Protein AF-A0A9E1SNW6-F1 (afdb_monomer_lite)

Structure (mmCIF, N/CA/C/O backbone):
data_AF-A0A9E1SNW6-F1
#
_entry.id   AF-A0A9E1SNW6-F1
#
loop_
_atom_site.group_PDB
_atom_site.id
_atom_site.type_symbol
_atom_site.label_atom_id
_atom_site.label_alt_id
_atom_site.label_comp_id
_atom_site.label_asym_id
_atom_site.label_entity_id
_atom_site.label_seq_id
_atom_site.pdbx_PDB_ins_code
_atom_site.Cartn_x
_atom_site.Cartn_y
_atom_site.Cartn_z
_atom_site.occupancy
_atom_site.B_iso_or_equiv
_atom_site.auth_seq_id
_atom_site.auth_comp_id
_atom_site.auth_asym_id
_atom_site.auth_atom_id
_atom_site.pdbx_PDB_model_num
ATOM 1 N N . MET A 1 1 ? 4.998 -3.694 -29.262 1.00 38.53 1 MET A N 1
ATOM 2 C CA . MET A 1 1 ? 6.133 -3.452 -28.349 1.00 38.53 1 MET A CA 1
ATOM 3 C C . MET A 1 1 ? 5.975 -4.337 -27.125 1.00 38.53 1 MET A C 1
ATOM 5 O O . MET A 1 1 ? 4.938 -4.268 -26.482 1.00 38.53 1 MET A O 1
ATOM 9 N N . SER A 1 2 ? 6.962 -5.186 -26.840 1.00 41.88 2 SER A N 1
ATOM 10 C CA . SER A 1 2 ? 6.995 -6.036 -25.646 1.00 41.88 2 SER A CA 1
ATOM 11 C C . SER A 1 2 ? 7.228 -5.177 -24.400 1.00 41.88 2 SER A C 1
ATOM 13 O O . SER A 1 2 ? 8.266 -4.528 -24.282 1.00 41.88 2 SER A O 1
ATOM 15 N N . ASN A 1 3 ? 6.244 -5.149 -23.502 1.00 52.03 3 ASN A N 1
ATOM 16 C CA . ASN A 1 3 ? 6.270 -4.401 -22.247 1.00 52.03 3 ASN A CA 1
ATOM 17 C C . ASN A 1 3 ? 7.134 -5.179 -21.236 1.00 52.03 3 ASN A C 1
ATOM 19 O O . ASN A 1 3 ? 6.634 -6.035 -20.509 1.00 52.03 3 ASN A O 1
ATOM 23 N N . TYR A 1 4 ? 8.452 -4.972 -21.262 1.00 48.56 4 TYR A N 1
ATOM 24 C CA . TYR A 1 4 ? 9.344 -5.538 -20.249 1.00 48.56 4 TYR A CA 1
ATOM 25 C C . TYR A 1 4 ? 8.984 -4.948 -18.876 1.00 48.56 4 TYR A C 1
ATOM 27 O O . TYR A 1 4 ? 8.847 -3.728 -18.775 1.00 48.56 4 TYR A O 1
ATOM 35 N N . PRO A 1 5 ? 8.859 -5.764 -17.812 1.00 50.78 5 PRO A N 1
ATOM 36 C CA . PRO A 1 5 ? 8.698 -5.241 -16.466 1.00 50.78 5 PRO A CA 1
ATOM 37 C C . PRO A 1 5 ? 9.992 -4.515 -16.100 1.00 50.78 5 PRO A C 1
ATOM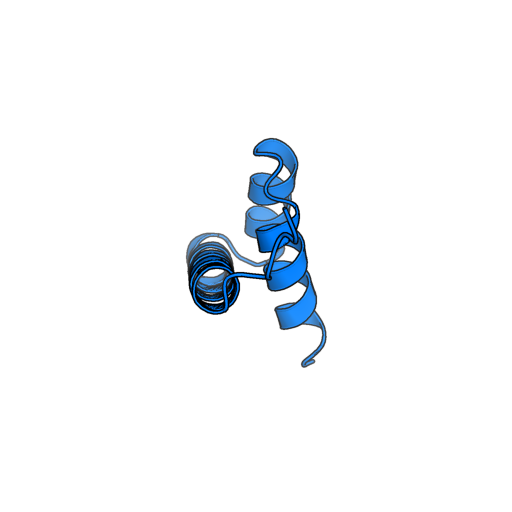 39 O O . PRO A 1 5 ? 11.054 -5.127 -15.953 1.00 50.78 5 PRO A O 1
ATOM 42 N N . VAL A 1 6 ? 9.918 -3.190 -16.021 1.00 58.16 6 VAL A N 1
ATOM 43 C CA . VAL A 1 6 ? 11.019 -2.336 -15.585 1.00 58.16 6 VAL A CA 1
ATOM 44 C C . VAL A 1 6 ? 11.374 -2.781 -14.168 1.00 58.16 6 VAL A C 1
ATOM 46 O O . VAL A 1 6 ? 10.626 -2.550 -13.226 1.00 58.16 6 VAL A O 1
ATOM 49 N N . LYS A 1 7 ? 12.498 -3.482 -13.997 1.00 53.69 7 LYS A N 1
ATOM 50 C CA . LYS A 1 7 ? 12.957 -3.979 -12.686 1.00 53.69 7 LYS A CA 1
ATOM 51 C C . LYS A 1 7 ? 12.967 -2.880 -11.606 1.00 53.69 7 LYS A C 1
ATOM 53 O O . LYS A 1 7 ? 12.686 -3.176 -10.451 1.00 53.69 7 LYS A O 1
ATOM 58 N N . GLY A 1 8 ? 13.211 -1.625 -11.995 1.00 56.31 8 GLY A N 1
ATOM 59 C CA . GLY A 1 8 ? 13.195 -0.464 -11.098 1.00 56.31 8 GLY A CA 1
ATOM 60 C C . GLY A 1 8 ? 11.806 -0.048 -10.600 1.00 56.31 8 GLY A C 1
ATOM 61 O O . GLY A 1 8 ? 11.688 0.459 -9.488 1.00 56.31 8 GLY A O 1
ATOM 62 N N . ASP A 1 9 ? 10.741 -0.320 -11.357 1.00 64.19 9 ASP A N 1
ATOM 63 C CA . ASP A 1 9 ? 9.369 -0.038 -10.926 1.00 64.19 9 ASP A CA 1
ATOM 64 C C . ASP A 1 9 ? 8.971 -0.909 -9.734 1.00 64.19 9 ASP A C 1
ATOM 66 O O . ASP A 1 9 ? 8.270 -0.458 -8.831 1.00 64.19 9 ASP A O 1
ATOM 70 N N . PHE A 1 10 ? 9.430 -2.161 -9.711 1.00 67.62 10 PHE A N 1
ATOM 71 C CA . PHE A 1 10 ? 9.073 -3.109 -8.660 1.00 67.62 10 PHE A CA 1
ATOM 72 C C . PHE A 1 10 ? 9.738 -2.764 -7.321 1.00 67.62 10 PHE A C 1
ATOM 74 O O . PHE A 1 10 ? 9.099 -2.850 -6.272 1.00 67.62 10 PHE A O 1
ATOM 81 N N . GLU A 1 11 ? 11.002 -2.331 -7.350 1.00 75.06 11 GLU A N 1
ATOM 82 C CA . GLU A 1 11 ? 11.715 -1.870 -6.152 1.00 75.06 11 GLU A CA 1
ATOM 83 C C . GLU A 1 11 ? 11.095 -0.582 -5.602 1.00 75.06 11 GLU A C 1
ATOM 85 O O . GLU A 1 11 ? 10.760 -0.528 -4.419 1.00 75.06 11 GLU A O 1
ATOM 90 N N . TYR A 1 12 ? 10.810 0.393 -6.470 1.00 79.62 12 TYR A N 1
ATOM 91 C CA . TYR A 1 12 ? 10.148 1.638 -6.078 1.00 79.62 12 TYR A CA 1
ATOM 92 C C . TYR A 1 12 ? 8.758 1.399 -5.464 1.00 79.62 12 TYR A C 1
ATOM 94 O O . TYR A 1 12 ? 8.436 1.932 -4.401 1.00 79.62 12 TYR A O 1
ATOM 102 N N . LYS A 1 13 ? 7.930 0.550 -6.087 1.00 80.56 13 LYS A N 1
ATOM 103 C CA . LYS A 1 13 ? 6.581 0.217 -5.587 1.00 80.56 13 LYS A CA 1
ATOM 104 C C . LYS A 1 13 ? 6.635 -0.515 -4.249 1.00 80.56 13 LYS A C 1
ATOM 106 O O . LYS A 1 13 ? 5.777 -0.297 -3.394 1.00 80.56 13 LYS A O 1
ATOM 111 N N . ARG A 1 14 ? 7.656 -1.346 -4.035 1.00 82.81 14 ARG A N 1
ATOM 112 C CA . ARG A 1 14 ? 7.888 -2.039 -2.764 1.00 82.81 14 ARG A CA 1
ATOM 113 C C . ARG A 1 14 ? 8.368 -1.089 -1.668 1.00 82.81 14 ARG A C 1
ATOM 115 O O . ARG A 1 14 ? 7.882 -1.189 -0.541 1.00 82.81 14 ARG A O 1
ATOM 122 N N . GLU A 1 15 ? 9.255 -0.149 -1.981 1.00 86.19 15 GLU A N 1
ATOM 123 C CA . GLU A 1 15 ? 9.635 0.911 -1.042 1.00 86.19 15 GLU A CA 1
ATOM 124 C C . GLU A 1 15 ? 8.437 1.788 -0.673 1.00 86.19 15 GLU A C 1
ATOM 126 O O . GLU A 1 15 ? 8.210 2.047 0.510 1.00 86.19 15 GLU A O 1
ATOM 131 N N . LEU A 1 16 ? 7.613 2.171 -1.652 1.00 84.50 16 LEU A N 1
ATOM 132 C CA . LEU A 1 16 ? 6.392 2.937 -1.415 1.00 84.50 16 LEU A CA 1
ATOM 133 C C . LEU A 1 16 ? 5.409 2.162 -0.524 1.00 84.50 16 LEU A C 1
ATOM 135 O O . LEU A 1 16 ? 4.907 2.710 0.457 1.00 84.50 16 LEU A O 1
ATOM 139 N N . ALA A 1 17 ? 5.192 0.873 -0.800 1.00 85.94 17 ALA A N 1
ATOM 140 C CA . ALA A 1 17 ? 4.393 -0.010 0.048 1.00 85.94 17 ALA A CA 1
ATOM 141 C C . ALA A 1 17 ? 4.934 -0.058 1.487 1.00 85.94 17 ALA A C 1
ATOM 143 O O . ALA A 1 17 ? 4.171 0.097 2.439 1.00 85.94 17 ALA A O 1
ATOM 144 N N . HIS A 1 18 ? 6.249 -0.206 1.663 1.00 86.69 18 HIS A N 1
ATOM 145 C CA . HIS A 1 18 ? 6.889 -0.192 2.980 1.00 86.69 18 HIS A CA 1
ATOM 146 C C . HIS A 1 18 ? 6.715 1.152 3.700 1.00 86.69 18 HIS A C 1
ATOM 148 O O . HIS A 1 18 ? 6.428 1.165 4.898 1.00 86.69 18 HIS A O 1
ATOM 154 N N . GLN A 1 19 ? 6.852 2.281 3.001 1.00 88.44 19 GLN A N 1
ATOM 155 C CA . GLN A 1 19 ? 6.637 3.609 3.582 1.00 88.44 19 GLN A CA 1
ATOM 156 C C . GLN A 1 19 ? 5.179 3.816 4.004 1.00 88.44 19 GLN A C 1
ATOM 158 O O . GLN A 1 19 ? 4.929 4.321 5.099 1.00 88.44 19 GLN A O 1
ATOM 163 N N . LEU A 1 20 ? 4.222 3.382 3.180 1.00 85.81 20 LEU A N 1
ATOM 164 C CA . LEU A 1 20 ? 2.795 3.437 3.497 1.00 85.81 20 LEU A CA 1
ATOM 165 C C . LEU A 1 20 ? 2.470 2.574 4.719 1.00 85.81 20 LEU A C 1
ATOM 167 O O . LEU A 1 20 ? 1.819 3.050 5.647 1.00 85.81 20 LEU A O 1
ATOM 171 N N . ILE A 1 21 ? 2.978 1.339 4.764 1.00 87.25 21 ILE 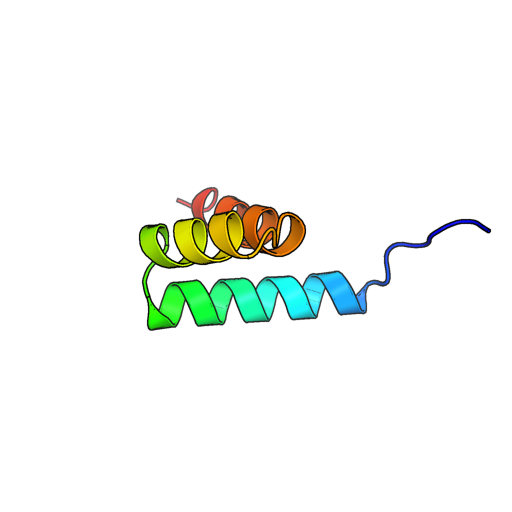A N 1
ATOM 172 C CA . ILE A 1 21 ? 2.802 0.437 5.909 1.00 87.25 21 ILE A CA 1
ATOM 173 C C . ILE A 1 21 ? 3.432 1.037 7.169 1.00 87.25 21 ILE A C 1
ATOM 175 O O . ILE A 1 21 ? 2.809 1.020 8.226 1.00 87.25 21 ILE A O 1
ATOM 179 N N . LYS A 1 22 ? 4.639 1.602 7.078 1.00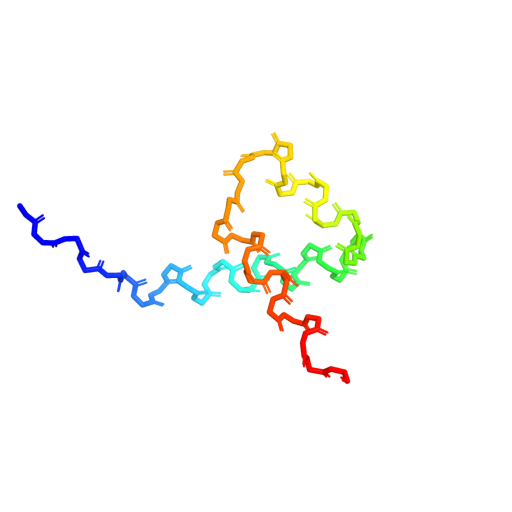 86.50 22 LYS A N 1
ATOM 180 C CA . LYS A 1 22 ? 5.324 2.217 8.224 1.00 86.50 22 LYS A CA 1
ATOM 181 C C . LYS A 1 22 ? 4.591 3.456 8.743 1.00 86.50 22 LYS A C 1
ATOM 183 O O . LYS A 1 22 ? 4.612 3.709 9.943 1.00 86.50 22 LYS A O 1
ATOM 188 N N . ARG A 1 23 ? 3.972 4.236 7.853 1.00 85.50 23 ARG A N 1
ATOM 189 C CA . ARG A 1 23 ? 3.316 5.505 8.199 1.00 85.50 23 ARG A CA 1
ATOM 190 C C . ARG A 1 23 ? 1.876 5.337 8.673 1.00 85.50 23 ARG A C 1
ATOM 192 O O . ARG A 1 23 ? 1.465 6.051 9.580 1.00 85.50 23 ARG A O 1
ATOM 199 N N . PHE A 1 24 ? 1.124 4.426 8.064 1.00 84.44 24 PHE A N 1
ATOM 200 C CA . PHE A 1 24 ? -0.315 4.280 8.299 1.00 84.44 24 PHE A CA 1
ATOM 201 C C . PHE A 1 24 ? -0.707 2.902 8.851 1.00 84.44 24 PHE A C 1
ATOM 203 O O . PHE A 1 24 ? -1.823 2.721 9.330 1.00 84.44 24 PHE A O 1
ATOM 210 N N . GLY A 1 25 ? 0.194 1.920 8.809 1.00 86.94 25 GLY A N 1
ATOM 211 C CA . GLY A 1 25 ? -0.119 0.520 9.080 1.00 86.94 25 GLY A CA 1
ATOM 212 C C . GLY A 1 25 ? -0.649 -0.209 7.842 1.00 86.94 25 GLY A C 1
ATOM 213 O O . GLY A 1 25 ? -1.108 0.398 6.874 1.00 86.94 25 GLY A O 1
ATOM 214 N N . VAL A 1 26 ? -0.596 -1.544 7.871 1.00 85.25 26 VAL A N 1
ATOM 215 C CA . VAL A 1 26 ? -0.943 -2.408 6.724 1.00 85.25 26 VAL A CA 1
ATOM 216 C C . VAL A 1 26 ? -2.375 -2.177 6.230 1.00 85.25 26 VAL A C 1
ATOM 218 O O . VAL A 1 26 ? -2.608 -2.098 5.026 1.00 85.25 26 VAL A O 1
ATOM 221 N N . THR A 1 27 ? -3.338 -2.038 7.143 1.00 87.62 27 THR A N 1
ATOM 222 C CA . THR A 1 27 ? -4.760 -1.882 6.796 1.00 87.62 27 THR A CA 1
ATOM 223 C C . THR A 1 27 ? -5.040 -0.561 6.080 1.00 87.62 27 THR A C 1
ATOM 225 O O . THR A 1 27 ? -5.684 -0.559 5.032 1.00 87.62 27 THR A O 1
ATOM 228 N N . ALA A 1 28 ? -4.514 0.549 6.602 1.00 87.56 28 ALA A N 1
ATOM 229 C CA . ALA A 1 28 ? -4.716 1.868 6.013 1.00 87.56 28 ALA A CA 1
ATOM 230 C C . ALA A 1 28 ? -3.929 2.030 4.705 1.00 87.56 28 ALA A C 1
ATOM 232 O O . ALA A 1 28 ? -4.479 2.525 3.726 1.00 87.56 28 ALA A O 1
ATOM 233 N N . ALA A 1 29 ? -2.695 1.511 4.635 1.00 88.50 29 ALA A N 1
ATOM 234 C CA . ALA A 1 29 ? -1.928 1.453 3.390 1.00 88.50 29 ALA A CA 1
ATOM 235 C C . ALA A 1 29 ? -2.708 0.733 2.279 1.00 88.50 29 ALA A C 1
ATOM 237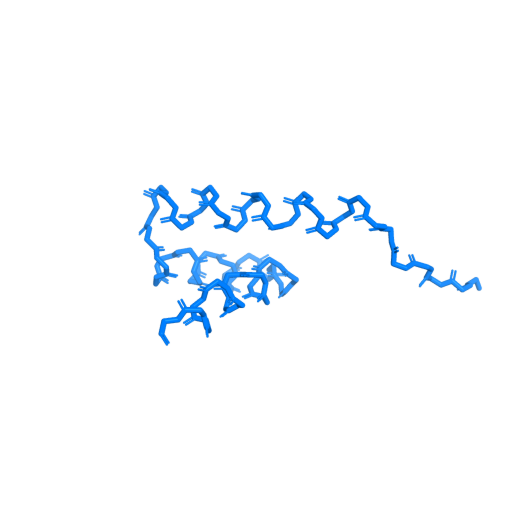 O O . ALA A 1 29 ? -2.754 1.203 1.142 1.00 88.50 29 ALA A O 1
ATOM 238 N N . ARG A 1 30 ? -3.373 -0.379 2.618 1.00 88.25 30 ARG A N 1
ATOM 239 C CA . ARG A 1 30 ? -4.220 -1.133 1.690 1.00 88.25 30 ARG A CA 1
ATOM 240 C C . ARG A 1 30 ? -5.404 -0.304 1.196 1.00 88.25 30 ARG A C 1
ATOM 242 O O . ARG A 1 30 ? -5.640 -0.278 -0.007 1.00 88.25 30 ARG A O 1
ATOM 249 N N . GLN A 1 31 ? -6.123 0.368 2.097 1.00 89.75 31 GLN A N 1
ATOM 250 C CA . GLN A 1 31 ? -7.249 1.230 1.722 1.00 89.75 31 GLN A CA 1
ATOM 251 C C . GLN A 1 31 ? -6.798 2.357 0.797 1.00 89.75 31 GLN A C 1
ATOM 253 O O . GLN A 1 31 ? -7.366 2.504 -0.279 1.00 89.75 31 GLN A O 1
ATOM 258 N N . THR A 1 32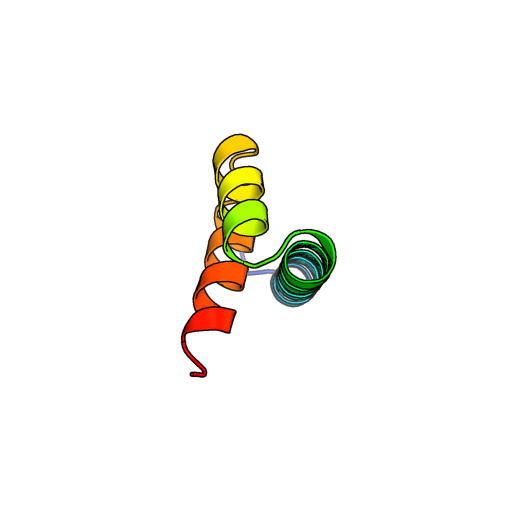 ? -5.713 3.056 1.135 1.00 87.25 32 THR A N 1
ATOM 259 C CA . THR A 1 32 ? -5.153 4.111 0.281 1.00 87.25 32 THR A CA 1
ATOM 260 C C . THR A 1 32 ? -4.787 3.581 -1.104 1.00 87.25 32 THR A C 1
ATOM 262 O O . THR A 1 32 ? -5.100 4.230 -2.100 1.00 87.25 32 THR A O 1
ATOM 265 N N . CYS A 1 33 ? -4.174 2.395 -1.201 1.00 88.81 33 CYS A N 1
ATOM 266 C CA . CYS A 1 33 ? -3.854 1.799 -2.500 1.00 88.81 33 CYS A CA 1
ATOM 267 C C . CYS A 1 33 ? -5.116 1.454 -3.307 1.00 88.81 33 CYS A C 1
ATOM 269 O O . CYS A 1 33 ? -5.131 1.670 -4.514 1.00 88.81 33 CYS A O 1
ATOM 271 N N . VAL A 1 34 ? -6.176 0.956 -2.661 1.00 88.31 34 VAL A N 1
ATOM 272 C CA . VAL A 1 34 ? -7.458 0.648 -3.322 1.00 88.31 34 VAL A CA 1
ATOM 273 C C . VAL A 1 34 ? -8.151 1.925 -3.806 1.00 88.31 34 VAL A C 1
ATOM 275 O O . VAL A 1 34 ? -8.590 1.979 -4.952 1.00 88.31 34 VAL A O 1
ATOM 278 N N . GLU A 1 35 ? -8.203 2.969 -2.978 1.00 90.69 35 GLU A N 1
ATOM 279 C CA . GLU A 1 35 ? -8.819 4.256 -3.335 1.00 90.69 35 GLU A CA 1
ATOM 280 C C . GLU A 1 35 ? -8.085 4.949 -4.490 1.00 90.69 35 GLU A C 1
ATOM 282 O O . GLU A 1 35 ? -8.719 5.503 -5.387 1.00 90.69 35 GLU A O 1
ATOM 287 N N . ASN A 1 36 ? -6.752 4.865 -4.512 1.00 85.94 36 ASN A N 1
ATOM 288 C CA . ASN A 1 36 ? -5.917 5.471 -5.552 1.00 85.94 36 ASN A CA 1
ATOM 289 C C . ASN A 1 36 ? -5.682 4.556 -6.768 1.00 85.94 36 ASN A C 1
ATOM 291 O O . ASN A 1 36 ? -4.983 4.957 -7.698 1.00 85.94 36 ASN A O 1
ATOM 295 N N . LYS A 1 37 ? -6.261 3.345 -6.788 1.00 85.12 37 LYS A N 1
ATOM 296 C CA . LYS A 1 37 ? -6.064 2.325 -7.840 1.00 85.12 37 LYS A CA 1
ATOM 297 C C . LYS A 1 37 ? -4.589 1.972 -8.077 1.00 85.12 37 LYS A C 1
ATOM 299 O O . LYS A 1 37 ? -4.140 1.788 -9.206 1.00 85.12 37 LYS A O 1
ATOM 304 N N . TRP A 1 38 ? -3.814 1.887 -7.001 1.00 87.56 38 TRP A N 1
ATOM 305 C CA . TRP A 1 38 ? -2.417 1.456 -7.030 1.00 87.56 38 TRP A CA 1
ATOM 306 C C . TRP A 1 38 ? -2.317 -0.067 -6.896 1.00 87.56 38 TRP A C 1
ATOM 308 O O . TRP A 1 38 ? -1.766 -0.568 -5.916 1.00 87.56 38 TRP A O 1
ATOM 318 N N . ASP A 1 39 ? -2.847 -0.815 -7.866 1.00 83.94 39 ASP A N 1
ATOM 319 C CA . ASP A 1 39 ? -2.900 -2.288 -7.835 1.00 83.94 39 ASP A CA 1
ATOM 320 C C . ASP A 1 39 ? -1.525 -2.950 -7.640 1.00 83.94 39 ASP A C 1
ATOM 322 O O . ASP A 1 39 ? -1.388 -3.897 -6.866 1.00 83.94 39 ASP A O 1
ATOM 326 N N . GLU A 1 40 ? -0.472 -2.421 -8.263 1.00 83.38 40 GLU A N 1
ATOM 327 C CA . GLU A 1 40 ? 0.878 -2.979 -8.117 1.00 83.38 40 GLU A CA 1
ATOM 328 C C . GLU A 1 40 ? 1.482 -2.713 -6.724 1.00 83.38 40 GLU A C 1
ATOM 330 O O . GLU A 1 40 ? 2.155 -3.571 -6.149 1.00 83.38 40 GLU A O 1
ATOM 335 N N . VAL A 1 41 ? 1.203 -1.544 -6.135 1.00 84.12 41 VAL A N 1
ATOM 336 C CA . VAL A 1 41 ? 1.623 -1.217 -4.760 1.00 84.12 41 VAL A CA 1
ATOM 337 C C . VAL A 1 41 ? 0.796 -2.029 -3.765 1.00 84.12 41 VAL A C 1
ATOM 339 O O . VAL A 1 41 ? 1.335 -2.532 -2.785 1.00 84.12 41 VAL A O 1
ATOM 342 N N . LEU A 1 42 ? -0.492 -2.240 -4.046 1.00 86.06 42 LEU A N 1
ATOM 343 C CA . LEU A 1 42 ? -1.378 -3.110 -3.278 1.00 86.06 42 LEU A CA 1
ATOM 344 C C . LEU A 1 42 ? -0.865 -4.556 -3.264 1.00 86.06 42 LEU A C 1
ATOM 346 O O . LEU A 1 42 ? -0.872 -5.196 -2.210 1.00 86.06 42 LEU A O 1
ATOM 350 N N . GLN A 1 43 ? -0.388 -5.073 -4.400 1.00 85.12 43 GLN A N 1
ATOM 351 C CA . GLN A 1 43 ? 0.275 -6.377 -4.458 1.00 85.12 43 GLN A CA 1
ATOM 352 C C . GLN A 1 43 ? 1.528 -6.404 -3.577 1.00 85.12 43 GLN A C 1
ATOM 354 O O . GLN A 1 43 ? 1.678 -7.330 -2.780 1.00 85.12 43 GLN A O 1
ATOM 359 N N . ALA A 1 44 ? 2.376 -5.374 -3.637 1.00 84.31 44 ALA A N 1
ATOM 360 C CA . ALA A 1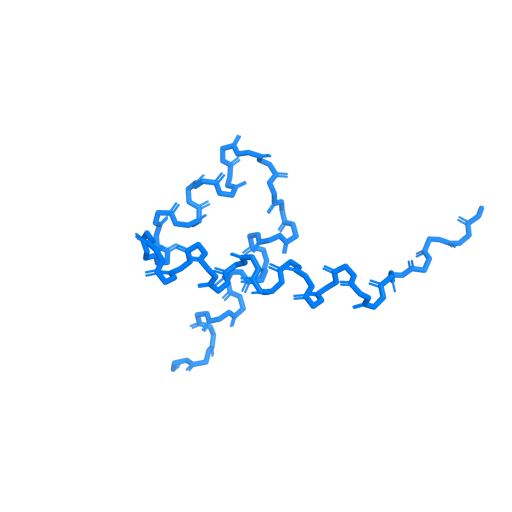 44 ? 3.546 -5.270 -2.766 1.00 84.31 44 ALA A CA 1
ATOM 361 C C . ALA A 1 44 ? 3.165 -5.213 -1.271 1.00 84.31 44 ALA A C 1
ATOM 363 O O . ALA A 1 44 ? 3.757 -5.930 -0.466 1.00 84.31 44 ALA A O 1
ATOM 364 N N . VAL A 1 45 ? 2.133 -4.446 -0.897 1.00 84.38 45 VAL A N 1
ATOM 365 C CA . VAL A 1 45 ? 1.606 -4.382 0.481 1.00 84.38 45 VAL A CA 1
ATOM 366 C C . VAL A 1 45 ? 1.099 -5.753 0.948 1.00 84.38 45 VAL A C 1
ATOM 368 O O . VAL A 1 45 ? 1.363 -6.152 2.083 1.00 84.38 45 VAL A O 1
ATOM 371 N N . ASN A 1 46 ? 0.402 -6.502 0.087 1.00 83.44 46 ASN A N 1
ATOM 372 C CA . ASN A 1 46 ? -0.089 -7.845 0.417 1.00 83.44 46 ASN A CA 1
ATOM 373 C C . ASN A 1 46 ? 1.045 -8.879 0.549 1.00 83.44 46 ASN A C 1
ATOM 375 O O . ASN A 1 46 ? 0.974 -9.748 1.420 1.00 83.44 46 ASN A O 1
ATOM 379 N N . LEU A 1 47 ? 2.102 -8.778 -0.264 1.00 79.94 47 LEU A N 1
ATOM 380 C CA . LEU A 1 47 ? 3.267 -9.670 -0.192 1.00 79.94 47 LEU A CA 1
ATOM 381 C C . LEU A 1 47 ? 4.021 -9.533 1.139 1.00 79.94 47 LEU A C 1
ATOM 383 O O . LEU A 1 47 ? 4.432 -10.543 1.708 1.00 79.94 47 LEU A O 1
ATOM 387 N N . VAL A 1 48 ? 4.125 -8.317 1.689 1.00 71.94 48 VAL A N 1
ATOM 388 C CA . VAL A 1 48 ? 4.743 -8.075 3.010 1.00 71.94 48 VAL A CA 1
ATOM 389 C C . VAL A 1 48 ? 4.026 -8.848 4.125 1.00 71.94 48 VAL A C 1
ATOM 391 O O . VAL A 1 48 ? 4.664 -9.297 5.072 1.00 71.94 48 VAL A O 1
ATOM 394 N N . ARG A 1 49 ? 2.712 -9.069 4.001 1.00 64.62 49 ARG A N 1
ATOM 395 C CA . ARG A 1 49 ? 1.908 -9.781 5.008 1.00 64.62 49 ARG A CA 1
ATOM 396 C C . ARG A 1 49 ? 2.081 -11.306 4.978 1.00 64.62 49 ARG A C 1
ATOM 398 O O . ARG A 1 49 ? 1.688 -11.967 5.928 1.00 64.62 49 ARG A O 1
ATOM 405 N N . THR A 1 50 ? 2.645 -11.864 3.904 1.00 55.72 50 THR A N 1
ATOM 406 C CA . THR A 1 50 ? 2.803 -13.325 3.736 1.00 55.72 50 THR A CA 1
ATOM 407 C C . THR A 1 50 ? 4.068 -13.867 4.427 1.00 55.72 50 THR A C 1
ATOM 409 O O . THR A 1 50 ? 4.248 -15.073 4.518 1.00 55.72 50 THR A O 1
ATOM 412 N N . HIS A 1 51 ? 4.927 -12.998 4.974 1.00 52.00 51 HIS A N 1
ATOM 413 C CA . HIS A 1 51 ? 6.105 -13.371 5.774 1.00 52.00 51 HIS A CA 1
ATOM 414 C C . HIS A 1 51 ? 5.826 -13.380 7.295 1.00 52.00 51 HIS A C 1
ATOM 416 O O . HIS A 1 51 ? 6.655 -12.920 8.080 1.00 52.00 51 HIS A O 1
ATOM 422 N N . SER A 1 52 ? 4.649 -13.844 7.724 1.00 41.16 52 SER A N 1
ATOM 423 C CA . SER A 1 52 ? 4.305 -14.047 9.146 1.00 41.16 52 SER A CA 1
ATOM 424 C C . SER A 1 52 ? 4.087 -15.518 9.449 1.00 41.16 52 SER A C 1
ATOM 426 O O . SER A 1 52 ? 3.432 -16.179 8.615 1.00 41.16 52 SER A O 1
#

Secondary structure (DSSP, 8-state):
------HHHHHHHHHHHHHHHHHH-HHHHHHHHHHTT-HHHHHHHHHHTT--

pLDDT: mean 76.51, std 15.14, range [38.53, 90.69]

Radius of gyration: 11.52 Å; chains: 1; bounding box: 22×20×38 Å

Sequence (52 aa):
MSNYPVKGDFEYKRELAHQLIKRFGVTAARQTCVENKWDEVLQAVNLVRTHS

Foldseek 3Di:
DDDDDPPVVLVVLLVVLVVLCVPPNLVVSLVVCVVVVVVSSNVSSVVVVVVD